Protein AF-A0A161XL31-F1 (afdb_monomer)

Mean predicted aligned error: 12.29 Å

Radius of gyration: 21.24 Å; Cα contacts (8 Å, |Δi|>4): 90; chains: 1; bounding box: 54×32×53 Å

Sequence (139 aa):
MKRPDKRDWSRADFATMNADQRKEVAQQITAERKARNITQEDLARLADVPAKTISNLETGRTPHAGTLRKLVDALSGSPRGKPTDDSALQMFTDVTAPMYLRLSEHGRAQALRDIVLLLGAALDRERTDRQKAQATERP

Nearest PDB structures (foldseek):
  2b5a-assembly1_A  TM=7.872E-01  e=2.884E-02  [Bacillus] caldolyticus
  4pu8-assembly1_B  TM=7.885E-01  e=2.884E-02  Shewanella oneidensis MR-1
  4pu7-assembly1_B  TM=7.851E-01  e=4.924E-02  Shewanella oneidensis MR-1
  4pu8-assembly1_A  TM=7.843E-01  e=5.195E-02  Shewanella oneidensis MR-1
  3fya-assembly1_A  TM=7.377E-01  e=1.099E-01  Enterobacter sp. RFL1396

InterPro domains:
  IPR001387 Cro/C1-type, helix-turn-helix domain [PF01381] (31-79)
  IPR001387 Cro/C1-type, helix-turn-helix domain [PS50943] (29-82)
  IPR001387 Cro/C1-type, helix-turn-helix domain [SM00530] (28-82)
  IPR001387 Cro/C1-type, helix-turn-helix domain [cd00093] (26-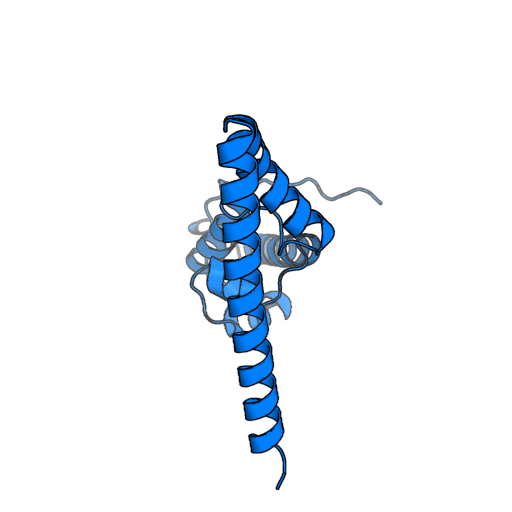79)
  IPR010982 Lambda repressor-like, DNA-binding domain superfamily [G3DSA:1.10.260.40] (9-94)
  IPR010982 Lambda repressor-like, DNA-binding domain superfamily [SSF47413] (21-78)

Foldseek 3Di:
DDDPDDDLCLPDQQQPDDQVVLLVLLVVLVVQCVVLVHDLVRLCVLLVHDSVVNVCSVVRNRDHRSSSNSSSVSSVPDDRHDQDPVNVVVVCCVPCVVVLVPDDPVRNVVVVVVVVVVVVVVVVVVVVVVVVVVVVPDD

Secondary structure (DSSP, 8-state):
-PPP----GGG--GGG--HHHHHHHHHHHHHHHHHTT--HHHHHHHTTS-HHHHHHHHTTPPPPHHHHHHHHHHHHHS-SSS--HHHHHHHHHHHHHHHHHTS-HHHHHHHHHHHHHHHHHHHHHHHHHHHHHHHHS--

Structure (mmCIF, N/CA/C/O backbone):
data_AF-A0A161XL31-F1
#
_entry.id   AF-A0A161XL31-F1
#
loop_
_atom_site.group_PDB
_atom_site.id
_atom_site.type_symbol
_atom_site.label_atom_id
_atom_site.label_alt_id
_atom_site.label_comp_id
_atom_site.label_asym_id
_atom_site.label_entity_id
_atom_site.label_seq_id
_atom_site.pdbx_PDB_ins_code
_atom_site.Cartn_x
_atom_site.Cartn_y
_atom_site.Cartn_z
_atom_site.occupancy
_atom_site.B_iso_or_equiv
_atom_site.auth_seq_id
_atom_site.auth_comp_id
_atom_site.auth_asym_id
_atom_site.auth_atom_id
_atom_site.pdbx_PDB_model_num
ATOM 1 N N . MET A 1 1 ? 8.260 22.193 -17.395 1.00 38.25 1 MET A N 1
ATOM 2 C CA . MET A 1 1 ? 8.801 20.820 -17.515 1.00 38.25 1 MET A CA 1
ATOM 3 C C . MET A 1 1 ? 7.690 19.924 -18.054 1.00 38.25 1 MET A C 1
ATOM 5 O O . MET A 1 1 ? 6.714 19.704 -17.347 1.00 38.25 1 MET A O 1
ATOM 9 N N . LYS A 1 2 ? 7.738 19.535 -19.337 1.00 30.94 2 LYS A N 1
ATOM 10 C CA . LYS A 1 2 ? 6.687 18.707 -19.959 1.00 30.94 2 LYS A CA 1
ATOM 11 C C . LYS A 1 2 ? 6.729 17.313 -19.321 1.00 30.94 2 LYS A C 1
ATOM 13 O O . LYS A 1 2 ? 7.775 16.673 -19.350 1.00 30.94 2 LYS A O 1
ATOM 18 N N . ARG A 1 3 ? 5.625 16.869 -18.707 1.00 38.88 3 ARG A N 1
ATOM 19 C CA . ARG A 1 3 ? 5.473 15.478 -18.251 1.00 38.88 3 ARG A CA 1
ATOM 20 C C . ARG A 1 3 ? 5.576 14.581 -19.493 1.00 38.88 3 ARG A C 1
ATOM 22 O O . ARG A 1 3 ? 4.837 14.854 -20.438 1.00 38.88 3 ARG A O 1
ATOM 29 N N . PRO A 1 4 ? 6.480 13.587 -19.543 1.00 38.97 4 PRO A N 1
ATOM 30 C CA . PRO A 1 4 ? 6.514 12.670 -20.669 1.00 38.97 4 PRO A CA 1
ATOM 31 C C . PRO A 1 4 ? 5.178 11.929 -20.734 1.00 38.97 4 PRO A C 1
ATOM 33 O O . PRO A 1 4 ? 4.624 11.529 -19.707 1.00 38.97 4 PRO A O 1
ATOM 36 N N . ASP A 1 5 ? 4.663 11.849 -21.954 1.00 44.81 5 ASP A N 1
ATOM 37 C CA . ASP A 1 5 ? 3.420 11.202 -22.346 1.00 44.81 5 ASP A CA 1
ATOM 38 C C . ASP A 1 5 ? 3.250 9.848 -21.631 1.00 44.81 5 ASP A C 1
ATOM 40 O O . ASP A 1 5 ? 4.101 8.956 -21.733 1.00 44.81 5 ASP A O 1
ATOM 44 N N . LYS A 1 6 ? 2.194 9.726 -20.816 1.00 57.53 6 LYS A N 1
ATOM 45 C CA . LYS A 1 6 ? 1.935 8.543 -19.986 1.00 57.53 6 LYS A CA 1
ATOM 46 C C . LYS A 1 6 ? 1.413 7.420 -20.882 1.00 57.53 6 LYS A C 1
ATOM 48 O O . LYS A 1 6 ? 0.206 7.231 -20.997 1.00 57.53 6 LYS A O 1
ATOM 53 N N . ARG A 1 7 ? 2.319 6.644 -21.484 1.00 63.53 7 ARG A N 1
ATOM 54 C CA . ARG A 1 7 ? 1.971 5.316 -22.010 1.00 63.53 7 ARG A CA 1
ATOM 55 C C . ARG A 1 7 ? 1.389 4.476 -20.867 1.00 63.53 7 ARG A C 1
ATOM 57 O O . ARG A 1 7 ? 2.029 4.304 -19.833 1.00 63.53 7 ARG A O 1
ATOM 64 N N . ASP A 1 8 ? 0.163 3.996 -21.048 1.00 71.19 8 ASP A N 1
ATOM 65 C CA . ASP A 1 8 ? -0.500 3.085 -20.118 1.00 71.19 8 ASP A CA 1
ATOM 66 C C . ASP A 1 8 ? 0.060 1.669 -20.303 1.00 71.19 8 ASP A C 1
ATOM 68 O O . ASP A 1 8 ? -0.303 0.941 -21.228 1.00 71.19 8 ASP A O 1
ATOM 72 N N . TRP A 1 9 ? 0.979 1.283 -19.420 1.00 74.62 9 TRP A N 1
ATOM 73 C CA . TRP A 1 9 ? 1.627 -0.025 -19.475 1.00 74.62 9 TRP A CA 1
ATOM 74 C C . TRP A 1 9 ? 0.786 -1.155 -18.881 1.00 74.62 9 TRP A C 1
ATOM 76 O O . TRP A 1 9 ? 1.196 -2.310 -18.984 1.00 74.62 9 TRP A O 1
ATOM 86 N N . SER A 1 10 ? -0.393 -0.868 -18.316 1.00 70.94 10 SER A N 1
ATOM 87 C CA . SER A 1 10 ? -1.281 -1.917 -17.793 1.00 70.94 10 SER A CA 1
ATOM 88 C C . SER A 1 10 ? -1.699 -2.907 -18.888 1.00 70.94 10 SER A C 1
ATOM 90 O O . SER A 1 10 ? -1.809 -4.109 -18.648 1.00 70.94 10 SER A O 1
ATOM 92 N N . ARG A 1 11 ? -1.824 -2.429 -20.131 1.00 74.12 11 ARG A N 1
ATOM 93 C CA . ARG A 1 11 ? -2.240 -3.222 -21.300 1.00 74.12 11 ARG A CA 1
ATOM 94 C C . ARG A 1 11 ? -1.095 -3.669 -22.202 1.00 74.12 11 ARG A C 1
ATOM 96 O O . ARG A 1 11 ? -1.341 -4.292 -23.230 1.00 74.12 11 ARG A O 1
ATOM 103 N N . ALA A 1 12 ? 0.144 -3.338 -21.862 1.00 81.19 12 ALA A N 1
ATOM 104 C CA . ALA A 1 12 ? 1.260 -3.568 -22.764 1.00 81.19 12 ALA A CA 1
ATOM 105 C C . ALA A 1 12 ? 1.726 -5.025 -22.734 1.00 81.19 12 ALA A C 1
ATOM 107 O O . ALA A 1 12 ? 1.834 -5.610 -21.660 1.00 81.19 12 ALA A O 1
ATOM 108 N N . ASP A 1 13 ? 2.048 -5.603 -23.889 1.00 86.88 13 ASP A N 1
ATOM 109 C CA . ASP A 1 13 ? 2.686 -6.915 -23.946 1.00 86.88 13 ASP A CA 1
ATOM 110 C C . ASP A 1 13 ? 4.197 -6.779 -23.703 1.00 86.88 13 ASP A C 1
ATOM 112 O O . ASP A 1 13 ? 4.964 -6.351 -24.564 1.00 86.88 13 ASP A O 1
ATOM 116 N N . PHE A 1 14 ? 4.643 -7.113 -22.491 1.00 87.50 14 PHE A N 1
ATOM 117 C CA . PHE A 1 14 ? 6.055 -7.022 -22.116 1.00 87.50 14 PHE A CA 1
ATOM 118 C C . PHE A 1 14 ? 6.939 -8.058 -22.825 1.00 87.50 14 PHE A C 1
ATOM 120 O O . PHE A 1 14 ? 8.162 -7.880 -22.851 1.00 87.50 14 PHE A O 1
ATOM 127 N N . ALA A 1 15 ? 6.359 -9.133 -23.375 1.00 87.12 15 ALA A N 1
ATOM 128 C CA . ALA A 1 15 ? 7.112 -10.174 -24.069 1.00 87.12 15 ALA A CA 1
ATOM 129 C C . ALA A 1 15 ? 7.657 -9.680 -25.416 1.00 87.12 15 ALA A C 1
ATOM 131 O O . ALA A 1 15 ? 8.750 -10.076 -25.815 1.00 87.12 15 ALA A O 1
ATOM 132 N N . THR A 1 16 ? 6.947 -8.760 -26.073 1.00 90.31 16 THR A N 1
ATOM 133 C CA . THR A 1 16 ? 7.351 -8.179 -27.361 1.00 90.31 16 THR A CA 1
ATOM 134 C C . THR A 1 16 ? 8.265 -6.961 -27.220 1.00 90.31 16 THR A C 1
ATOM 136 O O . THR A 1 16 ? 8.730 -6.422 -28.222 1.00 90.31 16 THR A O 1
ATOM 139 N N . MET A 1 17 ? 8.519 -6.488 -25.995 1.00 88.06 17 MET A N 1
ATOM 140 C CA . MET A 1 17 ? 9.338 -5.298 -25.766 1.00 88.06 17 MET A CA 1
ATOM 141 C C . MET A 1 17 ? 10.832 -5.571 -25.930 1.00 88.06 17 MET A C 1
ATOM 143 O O . MET A 1 17 ? 11.345 -6.626 -25.548 1.00 88.06 17 MET A O 1
ATOM 147 N N . ASN A 1 18 ? 11.565 -4.570 -26.408 1.00 91.50 18 ASN A N 1
ATOM 148 C CA . ASN A 1 18 ? 13.023 -4.572 -26.357 1.00 91.50 18 ASN A CA 1
ATOM 149 C C . ASN A 1 18 ? 13.542 -4.149 -24.962 1.00 91.50 18 ASN A C 1
ATOM 151 O O . ASN A 1 18 ? 12.775 -3.844 -24.043 1.00 91.50 18 ASN A O 1
ATOM 155 N N . ALA A 1 19 ? 14.864 -4.184 -24.775 1.00 87.31 19 ALA A N 1
ATOM 156 C CA . ALA A 1 19 ? 15.484 -3.867 -23.489 1.00 87.31 19 ALA A CA 1
ATOM 157 C C . ALA A 1 19 ? 15.255 -2.406 -23.059 1.00 87.31 19 ALA A C 1
ATOM 159 O O . ALA A 1 19 ? 14.956 -2.164 -21.889 1.00 87.31 19 ALA A O 1
ATOM 160 N N . ASP A 1 20 ? 15.326 -1.457 -23.993 1.00 88.06 20 ASP A N 1
ATOM 161 C CA . ASP A 1 20 ? 15.150 -0.031 -23.705 1.00 88.06 20 ASP A CA 1
ATOM 162 C C . ASP A 1 20 ? 13.711 0.288 -23.287 1.00 88.06 20 ASP A C 1
ATOM 164 O O . ASP A 1 20 ? 13.490 0.962 -22.283 1.00 88.06 20 ASP A O 1
ATOM 168 N N . GLN A 1 21 ? 12.722 -0.294 -23.966 1.00 89.75 21 GLN A N 1
ATOM 169 C CA . GLN A 1 21 ? 11.309 -0.183 -23.595 1.00 89.75 21 GLN A CA 1
ATOM 170 C C . GLN A 1 21 ? 11.052 -0.749 -22.195 1.00 89.75 21 GLN A C 1
ATOM 172 O O . GLN A 1 21 ? 10.402 -0.109 -21.371 1.00 89.75 21 GLN A O 1
ATOM 177 N N . ARG A 1 22 ? 11.611 -1.922 -21.874 1.00 90.31 22 ARG A N 1
ATOM 178 C CA . ARG A 1 22 ? 11.498 -2.494 -20.522 1.00 90.31 22 ARG A CA 1
ATOM 179 C C . ARG A 1 22 ? 12.157 -1.616 -19.456 1.00 90.31 22 ARG A C 1
ATOM 181 O O . ARG A 1 22 ? 11.661 -1.545 -18.331 1.00 90.31 22 ARG A O 1
ATOM 188 N N . LYS A 1 23 ? 13.247 -0.928 -19.799 1.00 90.56 23 LYS A N 1
ATOM 189 C CA . LYS A 1 23 ? 13.913 0.033 -18.914 1.00 90.56 23 LYS A CA 1
ATOM 190 C C . LYS A 1 23 ? 13.054 1.278 -18.674 1.00 90.56 23 LYS A C 1
ATOM 192 O O . LYS A 1 23 ? 12.965 1.721 -17.530 1.00 90.56 23 LYS A O 1
ATOM 197 N N . GLU A 1 24 ? 12.373 1.800 -19.696 1.00 90.06 24 GLU A N 1
ATOM 198 C CA . GLU A 1 24 ? 11.390 2.886 -19.535 1.00 90.06 24 GLU A CA 1
ATOM 199 C C . GLU A 1 24 ? 10.272 2.480 -18.561 1.00 90.06 24 GLU A C 1
ATOM 201 O O . GLU A 1 24 ? 9.954 3.225 -17.632 1.00 90.06 24 GLU A O 1
ATOM 206 N N . VAL A 1 25 ? 9.721 1.270 -18.710 1.00 90.81 25 VAL A N 1
ATOM 207 C CA . VAL A 1 25 ? 8.688 0.741 -17.800 1.00 90.81 25 VAL A CA 1
ATOM 208 C C . VAL A 1 25 ? 9.211 0.653 -16.364 1.00 90.81 25 VAL A C 1
ATOM 210 O O . VAL A 1 25 ? 8.544 1.106 -15.436 1.00 90.81 25 VAL A O 1
ATOM 213 N N . ALA A 1 26 ? 10.421 0.126 -16.161 1.00 92.50 26 ALA A N 1
ATOM 214 C CA . ALA A 1 26 ? 11.051 0.048 -14.841 1.00 92.50 26 ALA A CA 1
ATOM 215 C C . ALA A 1 26 ? 11.201 1.429 -14.172 1.00 92.50 26 ALA A C 1
ATOM 217 O O . ALA A 1 26 ? 10.916 1.591 -12.980 1.00 92.50 26 ALA A O 1
ATOM 218 N N . GLN A 1 27 ? 11.584 2.454 -14.935 1.00 91.88 27 GLN A N 1
ATOM 219 C CA . GLN A 1 27 ? 11.663 3.826 -14.425 1.00 91.88 27 GLN A CA 1
ATOM 220 C C . GLN A 1 27 ? 10.288 4.356 -14.005 1.00 91.88 27 GLN A C 1
ATOM 222 O O . GLN A 1 27 ? 10.169 5.016 -12.971 1.00 91.88 27 GLN A O 1
ATOM 227 N N . GLN A 1 28 ? 9.237 4.032 -14.758 1.00 90.56 28 GLN A N 1
ATOM 228 C CA . GLN A 1 28 ? 7.877 4.431 -14.404 1.00 90.56 28 GLN A CA 1
ATOM 229 C C . GLN A 1 28 ? 7.347 3.696 -13.171 1.00 90.56 28 GLN A C 1
ATOM 231 O O . GLN A 1 28 ? 6.762 4.340 -12.304 1.00 90.56 28 GLN A O 1
ATOM 236 N N . ILE A 1 29 ? 7.613 2.392 -13.038 1.00 93.12 29 ILE A N 1
ATOM 237 C CA . ILE A 1 29 ? 7.308 1.621 -11.821 1.00 93.12 29 ILE A CA 1
ATOM 238 C C . ILE A 1 29 ? 7.971 2.283 -10.607 1.00 93.12 29 ILE A C 1
ATOM 240 O O . ILE A 1 29 ? 7.319 2.508 -9.588 1.00 93.12 29 ILE A O 1
ATOM 244 N N . THR A 1 30 ? 9.246 2.664 -10.734 1.00 93.38 30 THR A N 1
ATOM 245 C CA . THR A 1 30 ? 9.990 3.374 -9.682 1.00 93.38 30 THR A CA 1
ATOM 246 C C . THR A 1 30 ? 9.324 4.701 -9.315 1.00 93.38 30 THR A C 1
ATOM 248 O O . THR A 1 30 ? 9.140 5.011 -8.136 1.00 93.38 30 THR A O 1
ATOM 251 N N . ALA A 1 31 ? 8.966 5.502 -10.320 1.00 90.62 31 ALA A N 1
ATOM 252 C CA . ALA A 1 31 ? 8.339 6.802 -10.114 1.00 90.62 31 ALA A CA 1
ATOM 253 C C . ALA A 1 31 ? 6.962 6.672 -9.446 1.00 90.62 31 ALA A C 1
ATOM 255 O O . ALA A 1 31 ? 6.671 7.399 -8.500 1.00 90.62 31 ALA A O 1
ATOM 256 N N . GLU A 1 32 ? 6.145 5.720 -9.893 1.00 89.69 32 GLU A N 1
ATOM 257 C CA . GLU A 1 32 ? 4.810 5.467 -9.355 1.00 89.69 32 GLU A CA 1
ATOM 258 C C . GLU A 1 32 ? 4.874 4.937 -7.917 1.00 89.69 32 GLU A C 1
ATOM 260 O O . GLU A 1 32 ? 4.138 5.414 -7.054 1.00 89.69 32 GLU A O 1
ATOM 265 N N . ARG A 1 33 ? 5.806 4.023 -7.613 1.00 91.31 33 ARG A N 1
ATOM 266 C CA . ARG A 1 33 ? 6.052 3.558 -6.240 1.00 91.31 33 ARG A CA 1
ATOM 267 C C . ARG A 1 33 ? 6.359 4.728 -5.306 1.00 91.31 33 ARG A C 1
ATOM 269 O O . ARG A 1 33 ? 5.754 4.844 -4.242 1.00 91.31 33 ARG A O 1
ATOM 276 N N . LYS A 1 34 ? 7.285 5.603 -5.711 1.00 88.38 34 LYS A N 1
ATOM 277 C CA . LYS A 1 34 ? 7.664 6.792 -4.934 1.00 88.38 34 LYS A CA 1
ATOM 278 C C . LYS A 1 34 ? 6.493 7.762 -4.785 1.00 88.38 34 LYS A C 1
ATOM 280 O O . LYS A 1 34 ? 6.261 8.251 -3.687 1.00 88.38 34 LYS A O 1
ATOM 285 N N . ALA A 1 35 ? 5.719 7.983 -5.848 1.00 84.44 35 ALA A N 1
ATOM 286 C CA . ALA A 1 35 ? 4.520 8.822 -5.807 1.00 84.44 35 ALA A CA 1
ATOM 287 C C . ALA A 1 35 ? 3.442 8.281 -4.849 1.00 84.44 35 ALA A C 1
ATOM 289 O O . ALA A 1 35 ? 2.656 9.053 -4.311 1.00 84.44 35 ALA A O 1
ATOM 290 N N . ARG A 1 36 ? 3.423 6.964 -4.618 1.00 82.88 36 ARG A N 1
ATOM 291 C CA . ARG A 1 36 ? 2.541 6.279 -3.662 1.00 82.88 36 ARG A CA 1
ATOM 292 C C . ARG A 1 36 ? 3.106 6.174 -2.248 1.00 82.88 36 ARG A C 1
ATOM 294 O O . ARG A 1 36 ? 2.431 5.633 -1.381 1.00 82.88 36 ARG A O 1
ATOM 301 N N . ASN A 1 37 ? 4.328 6.648 -2.014 1.00 82.56 37 ASN A N 1
ATOM 302 C CA . ASN A 1 37 ? 4.989 6.594 -0.711 1.00 82.56 37 ASN A CA 1
ATOM 303 C C . ASN A 1 37 ? 5.015 5.185 -0.069 1.00 82.56 37 ASN A C 1
ATOM 305 O O . ASN A 1 37 ? 4.901 5.045 1.145 1.00 82.56 37 ASN A O 1
ATOM 309 N N . ILE A 1 38 ? 5.136 4.130 -0.884 1.00 86.31 38 ILE A N 1
ATOM 310 C CA . ILE A 1 38 ? 5.299 2.743 -0.406 1.00 86.31 38 ILE A CA 1
ATOM 311 C C . ILE A 1 38 ? 6.771 2.335 -0.465 1.00 86.31 38 ILE A C 1
ATOM 313 O O . ILE A 1 38 ? 7.500 2.802 -1.348 1.00 86.31 38 ILE A O 1
ATOM 317 N N . THR A 1 39 ? 7.231 1.471 0.443 1.00 90.62 39 THR A N 1
ATOM 318 C CA . THR A 1 39 ? 8.635 1.024 0.445 1.00 90.62 39 THR A CA 1
ATOM 319 C C . THR A 1 39 ? 8.934 0.055 -0.706 1.00 90.62 39 THR A C 1
ATOM 321 O O . THR A 1 39 ? 8.041 -0.363 -1.453 1.00 90.62 39 THR A O 1
ATOM 324 N N . GLN A 1 40 ? 10.211 -0.299 -0.886 1.00 94.06 40 GLN A N 1
ATOM 325 C CA . GLN A 1 40 ? 10.578 -1.363 -1.823 1.00 94.06 40 GLN A CA 1
ATOM 326 C C . GLN A 1 40 ? 9.977 -2.707 -1.380 1.00 94.06 40 GLN A C 1
ATOM 328 O O . GLN A 1 40 ? 9.467 -3.446 -2.219 1.00 94.06 40 GLN A O 1
ATOM 333 N N . GLU A 1 41 ? 9.974 -2.998 -0.076 1.00 91.44 41 GLU A N 1
ATOM 334 C CA . GLU A 1 41 ? 9.362 -4.199 0.503 1.00 91.44 41 GLU A CA 1
ATOM 335 C C . GLU A 1 41 ? 7.848 -4.237 0.282 1.00 91.44 41 GLU A C 1
ATOM 337 O O . GLU A 1 41 ? 7.306 -5.289 -0.052 1.00 91.44 41 GLU A O 1
ATOM 342 N N . ASP A 1 42 ? 7.162 -3.098 0.413 1.00 88.31 42 ASP A N 1
ATOM 343 C CA . ASP A 1 42 ? 5.722 -3.015 0.169 1.00 88.31 42 ASP A CA 1
ATOM 344 C C . ASP A 1 42 ? 5.369 -3.368 -1.275 1.00 88.31 42 ASP A C 1
ATOM 346 O O . ASP A 1 42 ? 4.487 -4.196 -1.508 1.00 88.31 42 ASP A O 1
ATOM 350 N N . LEU A 1 43 ? 6.074 -2.789 -2.254 1.00 92.38 43 LEU A N 1
ATOM 351 C CA . LEU A 1 43 ? 5.852 -3.125 -3.661 1.00 92.38 43 LEU A CA 1
ATOM 352 C C . LEU A 1 43 ? 6.193 -4.592 -3.948 1.00 92.38 43 LEU A C 1
ATOM 354 O O . LEU A 1 43 ? 5.466 -5.257 -4.680 1.00 92.38 43 LEU A O 1
ATOM 358 N N . ALA A 1 44 ? 7.277 -5.102 -3.363 1.00 93.62 44 ALA A N 1
ATOM 359 C CA . ALA A 1 44 ? 7.689 -6.491 -3.527 1.00 93.62 44 ALA A CA 1
ATOM 360 C C . ALA A 1 44 ? 6.612 -7.466 -3.030 1.00 93.62 44 ALA A C 1
ATOM 362 O O . ALA A 1 44 ? 6.256 -8.411 -3.731 1.00 93.62 44 ALA A O 1
ATOM 363 N N . ARG A 1 45 ? 6.038 -7.181 -1.857 1.00 89.69 45 ARG A N 1
ATOM 364 C CA . ARG A 1 45 ? 4.933 -7.936 -1.262 1.00 89.69 45 ARG A CA 1
ATOM 365 C C . ARG A 1 45 ? 3.657 -7.850 -2.100 1.00 89.69 45 ARG A C 1
ATOM 367 O O . ARG A 1 45 ? 3.025 -8.874 -2.322 1.00 89.69 45 ARG A O 1
ATOM 374 N N . LEU A 1 46 ? 3.294 -6.660 -2.586 1.00 87.94 46 LEU A N 1
ATOM 375 C CA . LEU A 1 46 ? 2.118 -6.472 -3.449 1.00 87.94 46 LEU A CA 1
ATOM 376 C C . LEU A 1 46 ? 2.241 -7.224 -4.781 1.00 87.94 46 LEU A C 1
ATOM 378 O O . LEU A 1 46 ? 1.243 -7.704 -5.306 1.00 87.94 46 LEU A O 1
ATOM 382 N N . ALA A 1 47 ? 3.454 -7.307 -5.327 1.00 92.25 47 ALA A N 1
ATOM 383 C CA . ALA A 1 47 ? 3.729 -7.945 -6.609 1.00 92.25 47 ALA A CA 1
ATOM 384 C C . ALA A 1 47 ? 4.136 -9.418 -6.504 1.00 92.25 47 ALA A C 1
ATOM 386 O O . ALA A 1 47 ? 4.403 -10.029 -7.537 1.00 92.25 47 ALA A O 1
ATOM 387 N N . ASP A 1 48 ? 4.209 -9.986 -5.298 1.00 93.12 48 ASP A N 1
ATOM 388 C CA . ASP A 1 48 ? 4.697 -11.351 -5.077 1.00 93.12 48 ASP A CA 1
ATOM 389 C C . ASP A 1 48 ? 6.064 -11.593 -5.760 1.00 93.12 48 ASP A C 1
ATOM 391 O O . ASP A 1 48 ? 6.252 -12.455 -6.629 1.00 93.12 48 ASP A O 1
ATOM 395 N N . VAL A 1 49 ? 7.034 -10.740 -5.417 1.00 94.44 49 VAL A N 1
ATOM 396 C CA . VAL A 1 49 ? 8.430 -10.850 -5.860 1.00 94.44 49 VAL A CA 1
ATOM 397 C C . VAL A 1 49 ? 9.393 -10.599 -4.696 1.00 94.44 49 VAL A C 1
ATOM 399 O O . VAL A 1 49 ? 9.050 -9.899 -3.746 1.00 94.44 49 VAL A O 1
ATOM 402 N N . PRO A 1 50 ? 10.641 -11.096 -4.755 1.00 96.06 50 PRO A N 1
ATOM 403 C CA . PRO A 1 50 ? 11.644 -10.770 -3.742 1.00 96.06 50 PRO A CA 1
ATOM 404 C C . PRO A 1 50 ? 11.960 -9.267 -3.704 1.00 96.06 50 PRO A C 1
ATOM 406 O O . PRO A 1 50 ? 12.125 -8.662 -4.764 1.00 96.06 50 PRO A O 1
ATOM 409 N N . ALA A 1 51 ? 12.172 -8.677 -2.521 1.00 92.62 51 ALA A N 1
ATOM 410 C CA . ALA A 1 51 ? 12.536 -7.255 -2.364 1.00 92.62 51 ALA A CA 1
ATOM 411 C C . ALA A 1 51 ? 13.788 -6.852 -3.169 1.00 92.62 51 ALA A C 1
ATOM 413 O O . ALA A 1 51 ? 13.845 -5.778 -3.772 1.00 92.62 51 ALA A O 1
ATOM 414 N N . LYS A 1 52 ? 14.756 -7.773 -3.294 1.00 95.38 52 LYS A N 1
ATOM 415 C CA . LYS A 1 52 ? 15.948 -7.611 -4.144 1.00 95.38 52 LYS A CA 1
ATOM 416 C C . LYS A 1 52 ? 15.606 -7.320 -5.610 1.00 95.38 52 LYS A C 1
ATOM 418 O O . LYS A 1 52 ? 16.380 -6.661 -6.295 1.00 95.38 52 LYS A O 1
ATOM 423 N N . THR A 1 53 ? 14.456 -7.784 -6.096 1.00 94.94 53 THR A N 1
ATOM 424 C CA . THR A 1 53 ? 13.951 -7.502 -7.447 1.00 94.94 53 THR A CA 1
ATOM 425 C C . THR A 1 53 ? 13.664 -6.018 -7.629 1.00 94.94 53 THR A C 1
ATOM 427 O O . THR A 1 53 ? 14.051 -5.454 -8.648 1.00 94.94 53 THR A O 1
ATOM 430 N N . ILE A 1 54 ? 13.054 -5.377 -6.627 1.00 96.62 54 ILE A N 1
ATOM 431 C CA . ILE A 1 54 ? 12.772 -3.938 -6.651 1.00 96.62 54 ILE A CA 1
ATOM 432 C C . ILE A 1 54 ? 14.079 -3.154 -6.567 1.00 96.62 54 ILE A C 1
ATOM 434 O O . ILE A 1 54 ? 14.314 -2.272 -7.382 1.00 96.62 54 ILE A O 1
ATOM 438 N N . SER A 1 55 ? 14.978 -3.536 -5.657 1.00 95.62 55 SER A N 1
ATOM 439 C CA . SER A 1 55 ? 16.305 -2.915 -5.546 1.00 95.62 55 SER A CA 1
ATOM 440 C C . SER A 1 55 ? 17.105 -3.000 -6.858 1.00 95.62 55 SER A C 1
ATOM 442 O O . SER A 1 55 ? 17.621 -1.994 -7.345 1.00 95.62 55 SER A O 1
ATOM 444 N N . ASN A 1 56 ? 17.155 -4.178 -7.491 1.00 94.06 56 ASN A N 1
ATOM 445 C CA . ASN A 1 56 ? 17.789 -4.374 -8.799 1.00 94.06 56 ASN A CA 1
ATOM 446 C C . ASN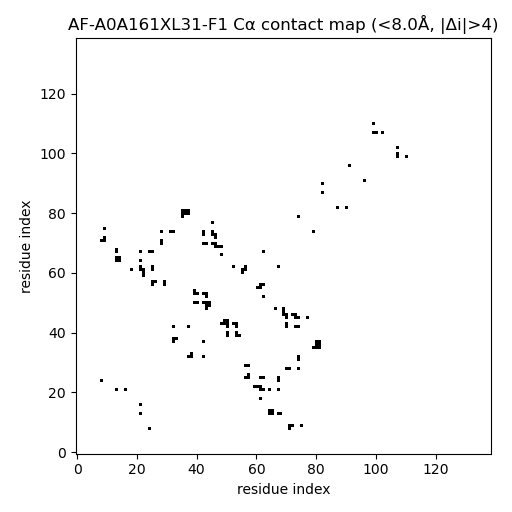 A 1 56 ? 17.145 -3.500 -9.887 1.00 94.06 56 ASN A C 1
ATOM 448 O O . ASN A 1 56 ? 17.851 -2.884 -10.682 1.00 94.06 56 ASN A O 1
ATOM 452 N N . LEU A 1 57 ? 15.813 -3.444 -9.919 1.00 94.94 57 LEU A N 1
ATOM 453 C CA . LEU A 1 57 ? 15.058 -2.620 -10.858 1.00 94.94 57 LEU A CA 1
ATOM 454 C C . LEU A 1 57 ? 15.408 -1.134 -10.700 1.00 94.94 57 LEU A C 1
ATOM 456 O O . LEU A 1 57 ? 15.733 -0.471 -11.683 1.00 94.94 57 LEU A O 1
ATOM 460 N N . GLU A 1 58 ? 15.414 -0.621 -9.468 1.00 94.00 58 GLU A N 1
ATOM 461 C CA . GLU A 1 58 ? 15.688 0.793 -9.174 1.00 94.00 58 GLU A CA 1
ATOM 462 C C . GLU A 1 58 ? 17.156 1.186 -9.375 1.00 94.00 58 GLU A C 1
ATOM 464 O O . GLU A 1 58 ? 17.454 2.346 -9.651 1.00 94.00 58 GLU A O 1
ATOM 469 N N . THR A 1 59 ? 18.074 0.222 -9.284 1.00 92.88 59 THR A N 1
ATOM 470 C CA . THR A 1 59 ? 19.508 0.406 -9.575 1.00 92.88 59 THR A CA 1
ATOM 471 C C . THR A 1 59 ? 19.842 0.247 -11.062 1.00 92.88 59 THR A C 1
ATOM 473 O O . THR A 1 59 ? 20.996 0.397 -11.457 1.00 92.88 59 THR A O 1
ATOM 476 N N . GLY A 1 60 ? 18.838 -0.006 -11.909 1.00 86.12 60 GLY A N 1
ATOM 477 C CA . GLY A 1 60 ? 18.968 0.031 -13.365 1.00 86.12 60 GLY A CA 1
ATOM 478 C C . GLY A 1 60 ? 19.073 -1.331 -14.051 1.00 86.12 60 GLY A C 1
ATOM 479 O O . GLY A 1 60 ? 19.234 -1.369 -15.274 1.00 86.12 60 GLY A O 1
ATOM 480 N N . ARG A 1 61 ? 18.945 -2.453 -13.326 1.00 90.81 61 ARG A N 1
ATOM 481 C CA . ARG A 1 61 ? 18.789 -3.762 -13.977 1.00 90.81 61 ARG A CA 1
ATOM 482 C C . ARG A 1 61 ? 17.401 -3.873 -14.585 1.00 90.81 61 ARG A C 1
ATOM 484 O O . ARG A 1 61 ? 16.394 -3.625 -13.933 1.00 90.81 61 ARG A O 1
ATOM 491 N N . THR A 1 62 ? 17.357 -4.305 -15.839 1.00 84.88 62 THR A N 1
ATOM 492 C CA . THR A 1 62 ? 16.097 -4.492 -16.560 1.00 84.88 62 TH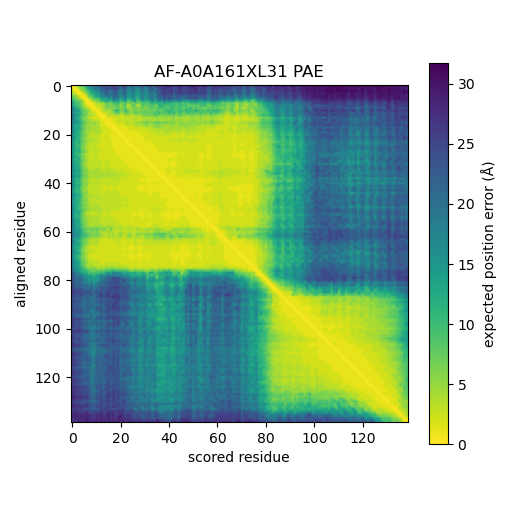R A CA 1
ATOM 493 C C . THR A 1 62 ? 15.474 -5.838 -16.170 1.00 84.88 62 THR A C 1
ATOM 495 O O . THR A 1 62 ? 16.097 -6.870 -16.424 1.00 84.88 62 THR A O 1
ATOM 498 N N . PRO A 1 63 ? 14.276 -5.867 -15.558 1.00 84.19 63 PRO A N 1
ATOM 499 C CA . PRO A 1 63 ? 13.604 -7.116 -15.212 1.00 84.19 63 PRO A CA 1
ATOM 500 C C . PRO A 1 63 ? 13.098 -7.856 -16.455 1.00 84.19 63 PRO A C 1
ATOM 502 O O . PRO A 1 63 ? 12.888 -7.265 -17.518 1.00 84.19 63 PRO A O 1
ATOM 505 N N . HIS A 1 64 ? 12.834 -9.153 -16.305 1.00 91.00 64 HIS A N 1
ATOM 506 C CA . HIS A 1 64 ? 12.152 -9.933 -17.337 1.00 91.00 64 HIS A CA 1
ATOM 507 C C . HIS A 1 64 ? 10.676 -9.527 -17.467 1.00 91.00 64 HIS A C 1
ATOM 509 O O . HIS A 1 64 ? 10.072 -8.990 -16.536 1.00 91.00 64 HIS A O 1
ATOM 515 N N . ALA A 1 65 ? 10.082 -9.832 -18.623 1.00 90.94 65 ALA A N 1
ATOM 516 C CA . ALA A 1 65 ? 8.704 -9.478 -18.962 1.00 90.94 65 ALA A CA 1
ATOM 517 C C . ALA A 1 65 ? 7.678 -9.903 -17.892 1.00 90.94 65 ALA A C 1
ATOM 519 O O . ALA A 1 65 ? 6.843 -9.098 -17.484 1.00 90.94 65 ALA A O 1
ATOM 520 N N . GLY A 1 66 ? 7.784 -11.135 -17.377 1.00 91.12 66 GLY A N 1
ATOM 521 C CA . GLY A 1 66 ? 6.887 -11.640 -16.330 1.00 91.12 66 GLY A CA 1
ATOM 522 C C . GLY A 1 66 ? 6.990 -10.866 -15.011 1.00 91.12 66 GLY A C 1
ATOM 523 O O . GLY A 1 66 ? 5.987 -10.636 -14.343 1.00 91.12 66 GLY A O 1
ATOM 524 N N . THR A 1 67 ? 8.187 -10.396 -14.657 1.00 94.06 67 THR A N 1
ATOM 525 C CA . THR A 1 67 ? 8.392 -9.555 -13.472 1.00 94.06 67 THR A CA 1
ATOM 526 C C . THR A 1 67 ? 7.778 -8.171 -13.662 1.00 94.06 67 THR A C 1
ATOM 528 O O . THR A 1 67 ? 7.122 -7.673 -12.754 1.00 94.06 67 THR A O 1
ATOM 531 N N . LEU A 1 68 ? 7.944 -7.559 -14.840 1.00 93.62 68 LEU A N 1
ATOM 532 C CA . LEU A 1 68 ? 7.312 -6.272 -15.147 1.00 93.62 68 LEU A CA 1
ATOM 533 C C . LEU A 1 68 ? 5.785 -6.363 -15.081 1.00 93.62 68 LEU A C 1
ATOM 535 O O . LEU A 1 68 ? 5.167 -5.484 -14.487 1.00 93.62 68 LEU A O 1
ATOM 539 N N . ARG A 1 69 ? 5.197 -7.450 -15.601 1.00 94.06 69 ARG A N 1
ATOM 540 C CA . ARG A 1 69 ? 3.757 -7.725 -15.487 1.00 94.06 69 ARG A CA 1
ATOM 541 C C . ARG A 1 69 ? 3.297 -7.710 -14.032 1.00 94.06 69 ARG A C 1
ATOM 543 O O . ARG A 1 69 ? 2.459 -6.888 -13.684 1.00 94.06 69 ARG A O 1
ATOM 550 N N . LYS A 1 70 ? 3.907 -8.539 -13.177 1.00 93.38 70 LYS A N 1
ATOM 551 C CA . LYS A 1 70 ? 3.574 -8.607 -11.744 1.00 93.38 70 LYS A CA 1
ATOM 552 C C . LYS A 1 70 ? 3.621 -7.232 -11.064 1.00 93.38 70 LYS A C 1
ATOM 554 O O . LYS A 1 70 ? 2.730 -6.884 -10.297 1.00 93.38 70 LYS A O 1
ATOM 559 N N . LEU A 1 71 ? 4.648 -6.434 -11.363 1.00 93.69 71 LEU A N 1
ATOM 560 C CA . LEU A 1 71 ? 4.835 -5.108 -10.767 1.00 93.69 71 LEU A CA 1
ATOM 561 C C . LEU A 1 71 ? 3.800 -4.084 -11.241 1.00 93.69 71 LEU A C 1
ATOM 563 O O . LEU A 1 71 ? 3.297 -3.300 -10.437 1.00 93.69 71 LEU A O 1
ATOM 567 N N . VAL A 1 72 ? 3.480 -4.080 -12.536 1.00 92.25 72 VAL A N 1
ATOM 568 C CA . VAL A 1 72 ? 2.463 -3.184 -13.101 1.00 92.25 72 VAL A CA 1
ATOM 569 C C . VAL A 1 72 ? 1.072 -3.561 -12.603 1.00 92.25 72 VAL A C 1
ATOM 571 O O . VAL A 1 72 ? 0.304 -2.670 -12.240 1.00 92.25 72 VAL A O 1
ATOM 574 N N . ASP A 1 73 ? 0.761 -4.852 -12.516 1.00 89.44 73 ASP A N 1
ATOM 575 C CA . ASP A 1 73 ? -0.525 -5.335 -12.010 1.00 89.44 73 ASP A CA 1
ATOM 576 C C . ASP A 1 73 ? -0.698 -4.980 -10.527 1.00 89.44 73 ASP A C 1
ATOM 578 O O . ASP A 1 73 ? -1.738 -4.454 -10.136 1.00 89.44 73 ASP A O 1
ATOM 582 N N . ALA A 1 74 ? 0.350 -5.151 -9.714 1.00 89.31 74 ALA A N 1
ATOM 583 C CA . ALA A 1 74 ? 0.353 -4.755 -8.305 1.00 89.31 74 ALA A CA 1
ATOM 584 C C . ALA A 1 74 ? 0.077 -3.257 -8.107 1.00 89.31 74 ALA A C 1
ATOM 586 O O . ALA A 1 74 ? -0.684 -2.859 -7.223 1.00 89.31 74 ALA A O 1
ATOM 587 N N . LEU A 1 75 ? 0.664 -2.410 -8.954 1.00 86.75 75 LEU A N 1
ATOM 588 C CA . LEU A 1 75 ? 0.390 -0.975 -8.943 1.00 86.75 75 LEU A CA 1
ATOM 589 C C . LEU A 1 75 ? -0.991 -0.649 -9.537 1.00 86.75 75 LEU A C 1
ATOM 591 O O . LEU A 1 75 ? -1.605 0.342 -9.154 1.00 86.75 75 LEU A O 1
ATOM 595 N N . SER A 1 76 ? -1.530 -1.454 -10.441 1.00 83.56 76 SER A N 1
ATOM 596 C CA . SER A 1 76 ? -2.845 -1.187 -11.038 1.00 83.56 76 SER A CA 1
ATOM 597 C C . SER A 1 76 ? -4.002 -1.615 -10.126 1.00 83.56 76 SER A C 1
ATOM 599 O O . SER A 1 76 ? -5.023 -0.935 -10.088 1.00 83.56 76 SER A O 1
ATOM 601 N N . GLY A 1 77 ? -3.839 -2.710 -9.375 1.00 72.25 77 GLY A N 1
ATOM 602 C CA . GLY A 1 77 ? -4.875 -3.294 -8.514 1.00 72.25 77 GLY A CA 1
ATOM 603 C C . GLY A 1 77 ? -4.867 -2.825 -7.056 1.00 72.25 77 GLY A C 1
ATOM 604 O O . GLY A 1 77 ? -5.852 -3.029 -6.352 1.00 72.25 77 GLY A O 1
ATOM 605 N N . SER A 1 78 ? -3.786 -2.199 -6.585 1.00 61.66 78 SER A N 1
ATOM 606 C CA . SER A 1 78 ? -3.702 -1.708 -5.205 1.00 61.66 78 SER A CA 1
ATOM 607 C C . SER A 1 78 ? -4.176 -0.249 -5.094 1.00 61.66 78 SER A C 1
ATOM 609 O O . SER A 1 78 ? -3.762 0.577 -5.923 1.00 61.66 78 SER A O 1
ATOM 611 N N . PRO A 1 79 ? -4.988 0.107 -4.072 1.00 59.72 79 PRO A N 1
ATOM 612 C CA . PRO A 1 79 ? -5.276 1.498 -3.728 1.00 59.72 79 PRO A CA 1
ATOM 613 C C . PRO A 1 79 ? -3.986 2.324 -3.668 1.00 59.72 79 PRO A C 1
ATOM 615 O O . PRO A 1 79 ? -2.917 1.826 -3.303 1.00 59.72 79 PRO A O 1
ATOM 618 N N . ARG A 1 80 ? -4.048 3.594 -4.083 1.00 57.41 80 ARG A N 1
ATOM 619 C CA . ARG A 1 80 ? -2.851 4.441 -4.143 1.00 57.41 80 ARG A CA 1
ATOM 620 C C . ARG A 1 80 ? -2.289 4.679 -2.736 1.00 57.41 80 ARG A C 1
ATOM 622 O O . ARG A 1 80 ? -2.769 5.549 -2.025 1.00 57.41 80 ARG A O 1
ATOM 629 N N . GLY A 1 81 ? -1.214 3.964 -2.415 1.00 54.00 81 GLY A N 1
ATOM 630 C CA . GLY A 1 81 ? -0.304 4.260 -1.311 1.00 54.00 81 GLY A CA 1
ATOM 631 C C . GLY A 1 81 ? -0.528 3.468 -0.030 1.00 54.00 81 GLY A C 1
ATOM 632 O O . GLY A 1 81 ? -1.589 2.893 0.199 1.00 54.00 81 GLY A O 1
ATOM 633 N N . LYS A 1 82 ? 0.508 3.445 0.818 1.00 54.66 82 LYS A N 1
ATOM 634 C CA . LYS A 1 82 ? 0.314 3.193 2.246 1.00 54.66 82 LYS A CA 1
ATOM 635 C C . LYS A 1 82 ? -0.516 4.370 2.744 1.00 54.66 82 LYS A C 1
ATOM 637 O O . LYS A 1 82 ? -0.147 5.502 2.416 1.00 54.66 82 LYS A O 1
ATOM 642 N N . PRO A 1 83 ? -1.603 4.139 3.490 1.00 56.47 83 PRO A N 1
ATOM 643 C CA . PRO A 1 83 ? -2.357 5.252 4.010 1.00 56.47 83 PRO A CA 1
ATOM 644 C C . PRO A 1 83 ? -1.412 6.111 4.868 1.00 56.47 83 PRO A C 1
ATOM 646 O O . PRO A 1 83 ? -0.847 5.628 5.848 1.00 56.47 83 PRO A O 1
ATOM 649 N N . THR A 1 84 ? -1.155 7.350 4.446 1.00 61.31 84 THR A N 1
ATOM 650 C CA . THR A 1 84 ? -0.709 8.418 5.352 1.00 61.31 84 THR A CA 1
ATOM 651 C C . THR A 1 84 ? -1.699 8.501 6.509 1.00 61.31 84 THR A C 1
ATOM 653 O O . THR A 1 84 ? -2.843 8.098 6.323 1.00 61.31 84 THR A O 1
ATOM 656 N N . ASP A 1 85 ? -1.323 9.042 7.667 1.00 60.56 85 ASP A N 1
ATOM 657 C CA . ASP A 1 85 ? -2.264 9.154 8.796 1.00 60.56 85 ASP A CA 1
ATOM 658 C C . ASP A 1 85 ? -3.609 9.775 8.358 1.00 60.56 85 ASP A C 1
ATOM 660 O O . ASP A 1 85 ? -4.676 9.238 8.660 1.00 60.56 85 ASP A O 1
ATOM 664 N N . ASP A 1 86 ? -3.556 10.793 7.491 1.00 57.47 86 ASP A N 1
ATOM 665 C CA . ASP A 1 86 ? -4.735 11.426 6.891 1.00 57.47 86 ASP A CA 1
ATOM 666 C C . ASP A 1 86 ? -5.533 10.501 5.953 1.00 57.47 86 ASP A C 1
ATOM 668 O O . ASP A 1 86 ? -6.762 10.477 6.000 1.00 57.47 86 ASP A O 1
ATOM 672 N N . SER A 1 87 ? -4.874 9.703 5.104 1.00 65.19 87 SER A N 1
ATOM 673 C CA . SER A 1 87 ? -5.580 8.777 4.198 1.00 65.19 87 SER A CA 1
ATOM 674 C C . SER A 1 87 ? -6.012 7.481 4.882 1.00 65.19 87 SER A C 1
ATOM 676 O O . SER A 1 87 ? -6.985 6.872 4.447 1.00 65.19 87 SER A O 1
ATOM 678 N N . ALA A 1 88 ? -5.365 7.085 5.979 1.00 71.19 88 ALA A N 1
ATOM 679 C CA . ALA A 1 88 ? -5.785 5.976 6.832 1.00 71.19 88 ALA A CA 1
ATOM 680 C C . ALA A 1 88 ? -7.104 6.330 7.509 1.00 71.19 88 ALA A C 1
ATOM 682 O O . ALA A 1 88 ? -8.059 5.552 7.471 1.00 71.19 88 ALA A O 1
ATOM 683 N N . LEU A 1 89 ? -7.158 7.541 8.068 1.00 74.44 89 LEU A N 1
ATOM 684 C CA . LEU A 1 89 ? -8.352 8.088 8.683 1.00 74.44 89 LEU A CA 1
ATOM 685 C C . LEU A 1 89 ? -9.462 8.296 7.650 1.00 74.44 89 LEU A C 1
ATOM 687 O O . LEU A 1 89 ? -10.610 7.949 7.925 1.00 74.44 89 LEU A O 1
ATOM 691 N N . GLN A 1 90 ? -9.131 8.786 6.451 1.00 70.50 90 GLN A N 1
ATOM 692 C CA . GLN A 1 90 ? -10.103 8.929 5.368 1.00 70.50 90 GLN A CA 1
ATOM 693 C C . GLN A 1 90 ? -10.663 7.571 4.926 1.00 70.50 90 GLN A C 1
ATOM 695 O O . GLN A 1 90 ? -11.876 7.409 4.893 1.00 70.50 90 GLN A O 1
ATOM 700 N N . MET A 1 91 ? -9.816 6.566 4.675 1.00 73.50 91 MET A N 1
ATOM 701 C CA . MET A 1 91 ? -10.266 5.214 4.314 1.00 73.50 91 MET A CA 1
ATOM 702 C C . MET A 1 91 ? -11.130 4.586 5.408 1.00 73.50 91 MET A C 1
ATOM 704 O O . MET A 1 91 ? -12.164 3.986 5.117 1.00 73.50 91 MET A O 1
AT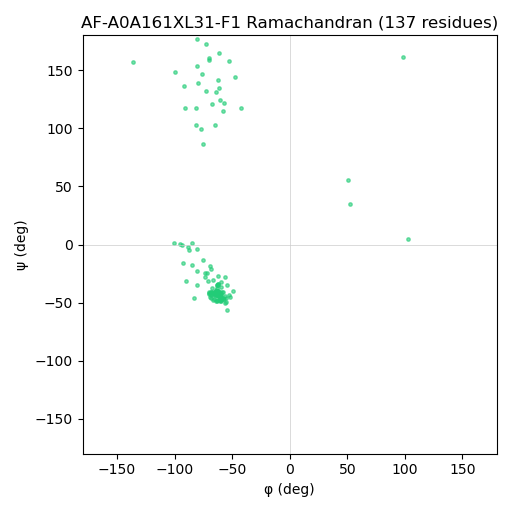OM 708 N N . PHE A 1 92 ? -10.721 4.728 6.671 1.00 81.38 92 PHE A N 1
ATOM 709 C CA . PHE A 1 92 ? -11.514 4.267 7.803 1.00 81.38 92 PHE A CA 1
ATOM 710 C C . PHE A 1 92 ? -12.879 4.959 7.825 1.00 81.38 92 PHE A C 1
ATOM 712 O O . PHE A 1 92 ? -13.901 4.288 7.953 1.00 81.38 92 PHE A O 1
ATOM 719 N N . THR A 1 93 ? -12.913 6.278 7.644 1.00 83.44 93 THR A N 1
ATOM 720 C CA . THR A 1 93 ? -14.148 7.071 7.644 1.00 83.44 93 THR A CA 1
ATOM 721 C C . THR A 1 93 ? -15.059 6.683 6.482 1.00 83.44 93 THR A C 1
ATOM 723 O 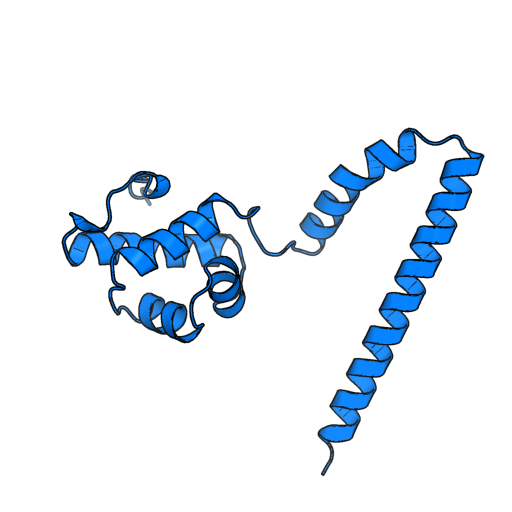O . THR A 1 93 ? -16.230 6.392 6.708 1.00 83.44 93 THR A O 1
ATOM 726 N N . ASP A 1 94 ? -14.531 6.591 5.262 1.00 79.31 94 ASP A N 1
ATOM 727 C CA . ASP A 1 94 ? -15.298 6.270 4.052 1.00 79.31 94 ASP A CA 1
ATOM 728 C C . ASP A 1 94 ? -15.989 4.905 4.151 1.00 79.31 94 ASP A C 1
ATOM 730 O O . ASP A 1 94 ? -17.120 4.735 3.694 1.00 79.31 94 ASP A O 1
ATOM 734 N N . VAL A 1 95 ? -15.327 3.929 4.778 1.00 82.31 95 VAL A N 1
ATOM 735 C CA . VAL A 1 95 ? -15.865 2.574 4.941 1.00 82.31 95 VAL A CA 1
ATOM 736 C C . VAL A 1 95 ? -16.803 2.483 6.144 1.00 82.31 95 VAL A C 1
ATOM 738 O O . VAL A 1 95 ? -17.886 1.905 6.047 1.00 82.31 95 VAL A O 1
ATOM 741 N N . THR A 1 96 ? -16.404 3.033 7.292 1.00 86.94 96 THR A N 1
ATOM 742 C CA . THR A 1 96 ? -17.101 2.783 8.563 1.00 86.94 96 THR A CA 1
ATOM 743 C C . THR A 1 96 ? -18.210 3.785 8.857 1.00 86.94 96 THR A C 1
ATOM 745 O O . THR A 1 96 ? -19.225 3.397 9.439 1.00 86.94 96 THR A O 1
ATOM 748 N N . ALA A 1 97 ? -18.094 5.045 8.422 1.00 89.56 97 ALA A N 1
ATOM 749 C CA . ALA A 1 97 ? -19.093 6.070 8.714 1.00 89.56 97 ALA A CA 1
ATOM 750 C C . ALA A 1 97 ? -20.479 5.741 8.128 1.00 89.56 97 ALA A C 1
ATOM 752 O O . ALA A 1 97 ? -21.459 5.846 8.869 1.00 89.56 97 ALA A O 1
ATOM 753 N N . PRO A 1 98 ? -20.624 5.258 6.874 1.00 92.62 98 PRO A N 1
ATOM 754 C CA . PRO A 1 98 ? -21.936 4.875 6.352 1.00 92.62 98 PRO A CA 1
ATOM 755 C C . PRO A 1 98 ? -22.574 3.724 7.138 1.00 92.62 98 PRO A C 1
ATOM 757 O O . PRO A 1 98 ? -23.792 3.692 7.310 1.00 92.62 98 PRO A O 1
ATOM 760 N N . MET A 1 99 ? -21.765 2.782 7.630 1.00 94.38 99 MET A N 1
ATOM 761 C CA . MET A 1 99 ? -22.245 1.676 8.461 1.00 94.38 99 MET A 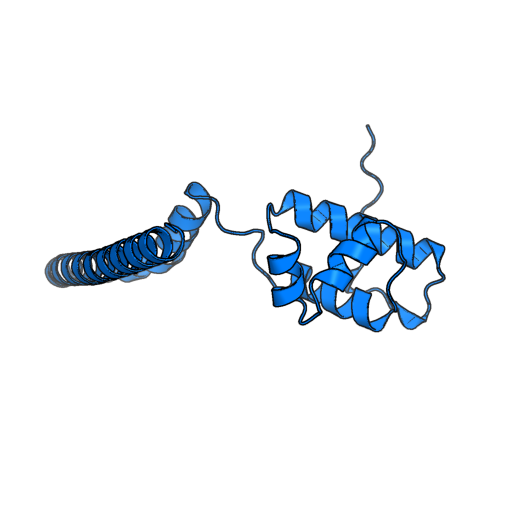CA 1
ATOM 762 C C . MET A 1 99 ? -22.698 2.184 9.831 1.00 94.38 99 MET A C 1
ATOM 764 O O . MET A 1 99 ? -23.786 1.841 10.282 1.00 94.38 99 MET A O 1
ATOM 768 N N . TYR A 1 100 ? -21.900 3.050 10.456 1.00 93.94 100 TYR A N 1
ATOM 769 C CA . TYR A 1 100 ? -22.196 3.644 11.756 1.00 93.94 100 TYR A CA 1
ATOM 770 C C . TYR A 1 100 ? -23.473 4.494 11.729 1.00 93.94 100 TYR A C 1
ATOM 772 O O . TYR A 1 100 ? -24.327 4.370 12.605 1.00 93.94 100 TYR A O 1
ATOM 780 N N . LEU A 1 101 ? -23.657 5.317 10.692 1.00 93.69 101 LEU A N 1
ATOM 781 C CA . LEU A 1 101 ? -24.829 6.187 10.555 1.00 93.69 101 LEU A CA 1
ATOM 782 C C . LEU A 1 101 ? -26.136 5.420 10.297 1.00 93.69 101 LEU A C 1
ATOM 784 O O . LEU A 1 101 ? -27.206 5.946 10.593 1.00 93.69 101 LEU A O 1
ATOM 788 N N . ARG A 1 102 ? -26.069 4.177 9.799 1.00 96.50 102 ARG A N 1
ATOM 789 C CA . ARG A 1 102 ? -27.243 3.298 9.628 1.00 96.50 102 ARG A CA 1
ATOM 790 C C . ARG A 1 102 ? -27.760 2.704 10.941 1.00 96.50 102 ARG A C 1
ATOM 792 O O . ARG A 1 102 ? -28.855 2.149 10.956 1.00 96.50 102 ARG A O 1
ATOM 799 N N . LEU A 1 103 ? -26.991 2.789 12.025 1.00 96.25 103 LEU A N 1
ATOM 800 C CA . LEU A 1 103 ? -27.392 2.267 13.328 1.00 96.25 103 LEU A CA 1
ATOM 801 C C . LEU A 1 103 ? -28.331 3.239 14.053 1.00 96.25 103 LEU A C 1
ATOM 803 O O . LEU A 1 103 ? -28.259 4.461 13.879 1.00 96.25 103 LEU A O 1
ATOM 807 N N . SER A 1 104 ? -29.173 2.686 14.929 1.00 97.75 104 SER A N 1
ATOM 808 C CA . SER A 1 104 ? -29.929 3.473 15.909 1.00 97.75 104 SER A CA 1
ATOM 809 C C . SER A 1 104 ? -28.984 4.213 16.858 1.00 97.75 104 SER A C 1
ATOM 811 O O . SER A 1 104 ? -27.806 3.882 16.961 1.00 97.75 104 SER A O 1
ATOM 813 N N . GLU A 1 105 ? -29.487 5.198 17.599 1.00 93.38 105 GLU A N 1
ATOM 814 C CA . GLU A 1 105 ? -28.677 5.928 18.582 1.00 93.38 105 GLU A CA 1
ATOM 815 C C . GLU A 1 105 ? -28.030 5.000 19.621 1.00 93.38 105 GLU A C 1
ATOM 817 O O . GLU A 1 105 ? -26.825 5.080 19.861 1.00 93.38 105 GLU A O 1
ATOM 822 N N . HIS A 1 106 ? -28.800 4.045 20.150 1.00 94.56 106 HIS A N 1
ATOM 823 C CA . HIS A 1 106 ? -28.279 3.018 21.049 1.00 94.56 106 HIS A CA 1
ATOM 824 C C . HIS A 1 106 ? -27.243 2.114 20.357 1.00 94.56 106 HIS A C 1
ATOM 826 O O . HIS A 1 106 ? -26.185 1.838 20.920 1.00 94.56 106 HIS A O 1
ATOM 832 N N . GLY A 1 107 ? -27.504 1.704 19.109 1.00 96.44 107 GLY A N 1
ATOM 833 C CA . GLY A 1 107 ? -26.570 0.896 18.323 1.00 96.44 107 GLY A CA 1
ATOM 834 C C . GLY A 1 107 ? -25.254 1.620 18.025 1.00 96.44 107 GLY A C 1
ATOM 835 O O . GLY A 1 107 ? -24.194 1.006 18.086 1.00 96.44 107 GLY A O 1
ATOM 836 N N . ARG A 1 108 ? -25.300 2.933 17.775 1.00 97.44 108 ARG A N 1
ATOM 837 C CA . ARG A 1 108 ? -24.116 3.787 17.608 1.00 97.44 108 ARG A CA 1
ATOM 838 C C . ARG A 1 108 ? -23.282 3.849 18.884 1.00 97.44 108 ARG A C 1
ATOM 840 O O . ARG A 1 108 ? -22.075 3.639 18.821 1.00 97.44 108 ARG A O 1
ATOM 847 N N . ALA A 1 109 ? -23.914 4.076 20.037 1.00 94.38 109 ALA A N 1
ATOM 848 C CA . ALA A 1 109 ? -23.217 4.101 21.324 1.00 94.38 109 ALA A CA 1
ATOM 849 C C . ALA A 1 109 ? -22.522 2.762 21.627 1.00 94.38 109 ALA A C 1
ATOM 851 O O . ALA A 1 109 ? -21.362 2.742 22.043 1.00 94.38 109 ALA A O 1
ATOM 852 N N . GLN A 1 110 ? -23.205 1.646 21.355 1.00 96.12 110 GLN A N 1
ATOM 853 C CA . GLN A 1 110 ? -22.640 0.309 21.523 1.00 96.12 110 GLN A CA 1
ATOM 854 C C . GLN A 1 110 ? -21.474 0.058 20.553 1.00 96.12 110 GLN A C 1
ATOM 856 O O . GLN A 1 110 ? -20.397 -0.342 20.986 1.00 96.12 110 GLN A O 1
ATOM 861 N N . ALA A 1 111 ? -21.638 0.381 19.267 1.00 95.31 111 ALA A N 1
ATOM 862 C CA . ALA A 1 111 ? -20.578 0.232 18.271 1.00 95.31 111 ALA A CA 1
ATOM 863 C C . ALA A 1 111 ? -19.336 1.074 18.605 1.00 95.31 111 ALA A C 1
ATOM 865 O O . ALA A 1 111 ? -18.213 0.589 18.479 1.00 95.31 111 ALA A O 1
ATOM 866 N N . LEU A 1 112 ? -19.516 2.315 19.072 1.00 95.31 112 LEU A N 1
ATOM 867 C CA . LEU A 1 112 ? -18.407 3.171 19.493 1.00 95.31 112 LEU A CA 1
ATOM 868 C C . LEU A 1 112 ? -17.639 2.552 20.666 1.00 95.31 112 LEU A C 1
ATOM 870 O O . LEU A 1 112 ? -16.409 2.513 20.639 1.00 95.31 112 LEU A O 1
ATOM 874 N N . ARG A 1 113 ? -18.351 2.032 21.672 1.00 96.50 113 ARG A N 1
ATOM 875 C CA . ARG A 1 113 ? -17.736 1.330 22.806 1.00 96.50 113 ARG A CA 1
ATOM 876 C C . ARG A 1 113 ? -16.906 0.136 22.335 1.00 96.50 113 ARG A C 1
ATOM 878 O O . ARG A 1 113 ? -15.765 -0.012 22.767 1.00 96.50 113 ARG A O 1
ATOM 885 N N . ASP A 1 114 ? -17.455 -0.679 21.444 1.00 96.75 114 ASP A N 1
ATOM 886 C CA . ASP A 1 114 ? -16.785 -1.884 20.952 1.00 96.75 114 ASP A CA 1
ATOM 887 C C . ASP A 1 114 ? -15.533 -1.541 20.131 1.00 96.75 114 ASP A C 1
ATOM 889 O O . ASP A 1 114 ? -14.475 -2.141 20.332 1.00 96.75 114 ASP A O 1
ATOM 893 N N . ILE A 1 115 ? -15.606 -0.511 19.279 1.0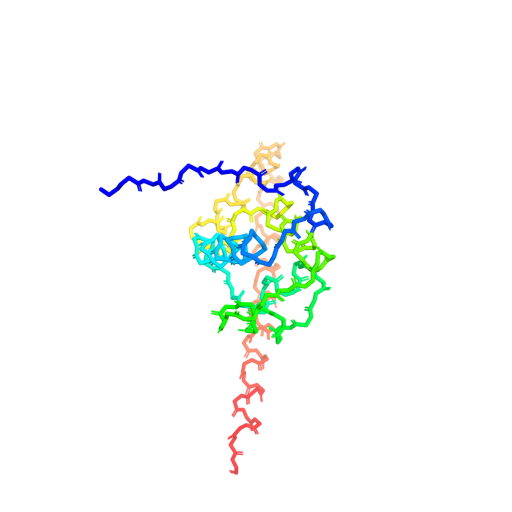0 94.06 115 ILE A N 1
ATOM 894 C CA . ILE A 1 115 ? -14.449 0.013 18.535 1.00 94.06 115 ILE A CA 1
ATOM 895 C C . ILE A 1 115 ? -13.356 0.493 19.500 1.00 94.06 115 ILE A C 1
ATOM 897 O O . ILE A 1 115 ? -12.190 0.137 19.326 1.00 94.06 115 ILE A O 1
ATOM 901 N N . VAL A 1 116 ? -13.712 1.258 20.537 1.00 95.69 116 VAL A N 1
ATOM 902 C CA . VAL A 1 116 ? -12.749 1.758 21.535 1.00 95.69 116 VAL A CA 1
ATOM 903 C C . VAL A 1 116 ? -12.063 0.609 22.275 1.00 95.69 116 VAL A C 1
ATOM 905 O O . VAL A 1 116 ? -10.844 0.634 22.438 1.00 95.69 116 VAL A O 1
ATOM 908 N N . LEU A 1 117 ? -12.812 -0.419 22.683 1.00 95.69 117 LEU A N 1
ATOM 909 C CA . LEU A 1 117 ? -12.248 -1.592 23.359 1.00 95.69 117 LEU A CA 1
ATOM 910 C C . LEU A 1 117 ? -11.279 -2.364 22.453 1.00 95.69 117 LEU A C 1
ATOM 912 O O . LEU A 1 117 ? -10.194 -2.749 22.894 1.00 95.69 117 LEU A O 1
ATOM 916 N N . LEU A 1 118 ? -11.637 -2.554 21.180 1.00 95.69 118 LEU A N 1
ATOM 917 C CA . LEU A 1 118 ? -10.773 -3.217 20.202 1.00 95.69 118 LEU A CA 1
ATOM 918 C C . LEU A 1 118 ? -9.478 -2.436 19.950 1.00 95.69 118 LEU A C 1
ATOM 920 O O . LEU A 1 118 ? -8.401 -3.037 19.915 1.00 95.69 118 LEU A O 1
ATOM 924 N N . LEU A 1 119 ? -9.568 -1.110 19.810 1.00 94.12 119 LEU A N 1
ATOM 925 C CA . LEU A 1 119 ? -8.401 -0.247 19.627 1.00 94.12 119 LEU A CA 1
ATOM 926 C C . LEU A 1 119 ? -7.504 -0.240 20.868 1.00 94.12 119 LEU A C 1
ATOM 928 O O . LEU A 1 119 ? -6.289 -0.370 20.731 1.00 94.12 119 LEU A O 1
ATOM 932 N N . GLY A 1 120 ? -8.083 -0.168 22.070 1.00 93.81 120 GLY A N 1
ATOM 933 C CA . GLY A 1 120 ? -7.333 -0.267 23.324 1.00 93.81 120 GLY A CA 1
ATOM 934 C C . GLY A 1 120 ? -6.522 -1.562 23.407 1.00 93.81 120 GLY A C 1
ATOM 935 O O . GLY A 1 120 ? -5.307 -1.526 23.592 1.00 93.81 120 GLY A O 1
ATOM 936 N N . ALA A 1 121 ? -7.162 -2.704 23.141 1.00 95.38 121 ALA A N 1
ATOM 937 C CA . ALA A 1 121 ? -6.486 -4.001 23.144 1.00 95.38 121 ALA A CA 1
ATOM 938 C C . ALA A 1 121 ? -5.378 -4.110 22.078 1.00 95.38 121 ALA A C 1
ATOM 940 O O . ALA A 1 121 ? -4.369 -4.782 22.295 1.00 95.38 121 ALA A O 1
ATOM 941 N N . ALA A 1 122 ? -5.553 -3.478 20.914 1.00 93.69 122 ALA A N 1
ATOM 942 C CA . ALA A 1 122 ? -4.523 -3.439 19.878 1.00 93.69 122 ALA A CA 1
ATOM 943 C C . ALA A 1 122 ? -3.305 -2.602 20.302 1.00 93.69 122 ALA A C 1
ATOM 945 O O . ALA A 1 122 ? -2.173 -3.057 20.129 1.00 93.69 122 ALA A O 1
ATOM 946 N N . LEU A 1 123 ? -3.533 -1.433 20.908 1.00 92.69 123 LEU A N 1
ATOM 947 C CA . LEU A 1 123 ? -2.470 -0.556 21.408 1.00 92.69 123 LEU A CA 1
ATOM 948 C C . LEU A 1 123 ? -1.642 -1.222 22.512 1.00 92.69 123 LEU A C 1
ATOM 950 O O . LEU A 1 123 ? -0.417 -1.090 22.530 1.00 92.69 123 LEU A O 1
ATOM 954 N N . ASP A 1 124 ? -2.283 -1.964 23.413 1.00 94.31 124 ASP A N 1
ATOM 955 C CA . ASP A 1 124 ? -1.577 -2.662 24.491 1.00 94.31 124 ASP A CA 1
ATOM 956 C C . ASP A 1 124 ? -0.681 -3.794 23.968 1.00 94.31 124 ASP A C 1
ATOM 958 O O . ASP A 1 124 ? 0.447 -3.964 24.446 1.00 94.31 124 ASP A O 1
ATOM 962 N N . ARG A 1 125 ? -1.128 -4.527 22.938 1.00 93.19 125 ARG A N 1
ATOM 963 C CA . ARG A 1 125 ? -0.282 -5.516 22.247 1.00 93.19 125 ARG A CA 1
ATOM 964 C C . ARG A 1 125 ? 0.941 -4.856 21.620 1.00 93.19 125 ARG A C 1
ATOM 966 O O . ARG A 1 125 ? 2.060 -5.289 21.875 1.00 93.19 125 ARG A O 1
ATOM 973 N N . GLU A 1 126 ? 0.742 -3.765 20.884 1.00 90.56 126 GLU A N 1
ATOM 974 C CA . GLU A 1 126 ? 1.841 -3.063 20.217 1.00 90.56 126 GLU A CA 1
ATOM 975 C C . GLU A 1 126 ? 2.869 -2.510 21.218 1.00 90.56 126 GLU A C 1
ATOM 977 O O . GLU A 1 126 ? 4.079 -2.618 21.006 1.00 90.56 126 GLU A O 1
ATOM 982 N N . ARG A 1 127 ? 2.409 -1.965 22.351 1.00 91.00 127 ARG A N 1
ATOM 983 C CA . ARG A 1 127 ? 3.292 -1.539 23.448 1.00 91.00 127 ARG A CA 1
ATOM 984 C C . ARG A 1 127 ? 4.114 -2.701 23.997 1.00 91.00 127 ARG A C 1
ATOM 986 O O . ARG A 1 127 ? 5.321 -2.551 24.184 1.00 91.00 127 ARG A O 1
ATOM 993 N N . THR A 1 128 ? 3.471 -3.843 24.228 1.00 91.94 128 THR A N 1
ATOM 994 C CA . THR A 1 128 ? 4.117 -5.049 24.763 1.00 91.94 128 THR A CA 1
ATOM 995 C C . THR A 1 128 ? 5.197 -5.568 23.812 1.00 91.94 128 THR A C 1
ATOM 997 O O . THR A 1 128 ? 6.304 -5.889 24.246 1.00 91.94 128 THR A O 1
ATOM 1000 N N . ASP A 1 129 ? 4.913 -5.601 22.511 1.00 90.25 129 ASP A N 1
ATOM 1001 C CA . ASP A 1 129 ? 5.860 -6.068 21.496 1.00 90.25 129 ASP A CA 1
ATOM 1002 C C . ASP A 1 129 ? 7.069 -5.131 21.373 1.00 90.25 129 ASP A C 1
ATOM 1004 O O . ASP A 1 129 ? 8.212 -5.593 21.330 1.00 90.25 129 ASP A O 1
ATOM 1008 N N . ARG A 1 130 ? 6.849 -3.808 21.423 1.00 85.31 130 ARG A N 1
ATOM 1009 C CA . ARG A 1 130 ? 7.940 -2.819 21.433 1.00 85.31 130 ARG A CA 1
ATOM 1010 C C . ARG A 1 130 ? 8.838 -2.952 22.666 1.00 85.31 130 ARG A C 1
ATOM 1012 O O . ARG A 1 130 ? 10.056 -2.865 22.535 1.00 85.31 130 ARG A O 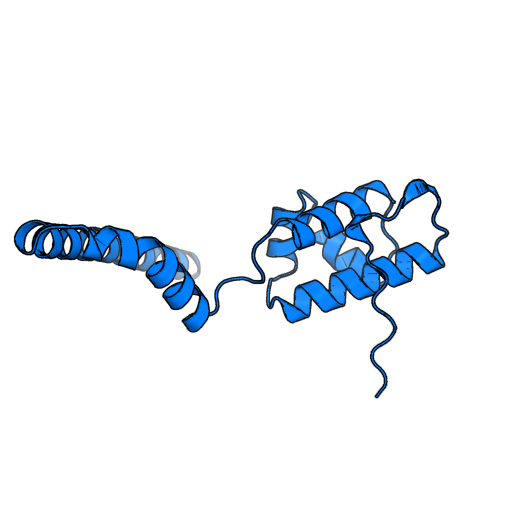1
ATOM 1019 N N . GLN A 1 131 ? 8.264 -3.184 23.848 1.00 84.75 131 GLN A N 1
ATOM 1020 C CA . GLN A 1 131 ? 9.037 -3.384 25.082 1.00 84.75 131 GLN A CA 1
ATOM 1021 C C . GLN A 1 131 ? 9.900 -4.651 25.021 1.00 84.75 131 GLN A C 1
ATOM 1023 O O . GLN A 1 131 ? 11.065 -4.617 25.415 1.00 84.75 131 GLN A O 1
ATOM 1028 N N . LYS A 1 132 ? 9.365 -5.755 24.480 1.00 82.38 132 LYS A N 1
ATOM 1029 C CA . LYS A 1 132 ? 10.124 -7.002 24.279 1.00 82.38 132 LYS A CA 1
ATOM 1030 C C . LYS A 1 132 ? 11.277 -6.829 23.288 1.00 82.38 132 LYS A C 1
ATOM 1032 O O . LYS A 1 132 ? 12.376 -7.313 23.553 1.00 82.38 132 LYS A O 1
ATOM 1037 N N . ALA A 1 133 ? 11.047 -6.120 22.182 1.00 78.62 133 ALA A N 1
ATOM 1038 C CA . ALA A 1 133 ? 12.089 -5.832 21.198 1.00 78.62 133 ALA A CA 1
ATOM 1039 C C . ALA A 1 133 ? 13.252 -5.036 21.823 1.00 78.62 133 ALA A C 1
ATOM 1041 O O . ALA A 1 133 ? 14.404 -5.437 21.701 1.00 78.62 133 ALA A O 1
ATOM 1042 N N . GLN A 1 134 ? 12.950 -3.989 22.599 1.00 76.31 134 GLN A N 1
ATOM 1043 C CA . GLN A 1 134 ? 13.964 -3.169 23.280 1.00 76.31 134 GLN A CA 1
ATOM 1044 C C . GLN A 1 134 ? 14.727 -3.921 24.384 1.00 76.31 134 GLN A C 1
ATOM 1046 O O . GLN A 1 134 ? 15.895 -3.630 24.633 1.00 76.31 134 GLN A O 1
ATOM 1051 N N . ALA A 1 135 ? 14.091 -4.890 25.050 1.00 74.56 135 ALA A N 1
ATOM 1052 C CA . ALA A 1 135 ? 14.742 -5.729 26.057 1.00 74.56 135 ALA A CA 1
ATOM 1053 C C . ALA A 1 135 ? 15.703 -6.767 25.449 1.00 74.56 135 ALA A C 1
ATOM 1055 O O . ALA A 1 135 ? 16.635 -7.195 26.121 1.00 74.56 135 ALA A O 1
ATOM 1056 N N . THR A 1 136 ? 15.490 -7.154 24.188 1.00 70.38 136 THR A N 1
ATOM 1057 C CA . THR A 1 136 ? 16.318 -8.147 23.479 1.00 70.38 136 THR A CA 1
ATOM 1058 C C . THR A 1 136 ? 17.570 -7.514 22.847 1.00 70.38 136 THR A C 1
ATOM 1060 O O . THR A 1 136 ? 18.528 -8.215 22.542 1.00 70.38 136 THR A O 1
ATOM 1063 N N . GLU A 1 137 ? 17.595 -6.185 22.684 1.00 62.88 137 GLU A N 1
ATOM 1064 C CA . GLU A 1 137 ? 18.710 -5.423 22.091 1.00 62.88 137 GLU A CA 1
ATOM 1065 C C . GLU A 1 137 ? 19.696 -4.833 23.122 1.00 62.88 137 GLU A C 1
ATOM 1067 O O . GLU A 1 137 ? 20.665 -4.173 22.740 1.00 62.88 137 GLU A O 1
ATOM 1072 N N . ARG A 1 138 ? 19.487 -5.056 24.427 1.00 48.50 138 ARG A N 1
ATOM 1073 C CA . ARG A 1 138 ? 20.459 -4.682 25.469 1.00 48.50 138 ARG A CA 1
ATOM 1074 C C . ARG A 1 138 ? 21.425 -5.853 25.738 1.00 48.50 138 ARG A C 1
ATOM 1076 O O . ARG A 1 138 ? 20.934 -6.901 26.153 1.00 48.50 138 ARG A O 1
ATOM 1083 N N . PRO A 1 139 ? 22.744 -5.694 25.496 1.00 55.78 139 PRO A N 1
ATOM 1084 C CA . PRO A 1 139 ? 23.753 -6.711 25.804 1.00 55.78 139 PRO A CA 1
ATOM 1085 C C . PRO A 1 139 ? 23.969 -6.897 27.310 1.00 55.78 139 PRO A C 1
ATOM 1087 O O . PRO A 1 139 ? 23.735 -5.928 28.073 1.00 55.78 139 PRO A O 1
#

Solvent-accessible surface area (backbone atoms only — not comparable to full-atom values): 8010 Å² total; per-residue (Å²): 132,84,78,76,82,81,76,72,63,83,79,55,68,49,81,82,49,54,71,67,58,44,38,53,51,43,54,49,53,49,50,52,38,57,76,26,66,43,54,55,58,52,51,15,62,63,28,74,48,61,43,66,56,44,53,41,35,75,75,66,48,68,70,56,40,72,57,51,49,34,48,45,49,30,63,70,74,45,76,92,37,56,62,48,77,69,48,42,51,46,53,50,44,70,63,46,47,66,59,48,69,71,42,52,74,70,52,36,56,52,51,52,52,53,51,51,52,53,50,51,58,50,52,55,50,54,53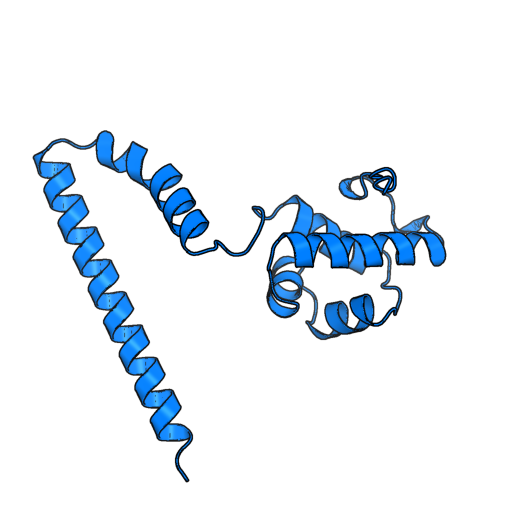,52,54,53,52,53,55,60,62,71,73,58,132

Organism: NCBI:txid455432

pLDDT: mean 84.04, std 14.54, range [30.94, 97.75]